Protein AF-A0A6B2XN09-F1 (afdb_monomer_lite)

Foldseek 3Di:
DDDDDDDPDDFDFDDPVVQVVCCPPPLFVVFDWDCVLCVVDPPPDPPDDDDDDDDDDDPDDQDPPDDDDDDDDDFDWDDKDWDWDWDADPVRDIDTAIWIWTAGPVRTTTITGGGDPVPDDSDDDD

Structure (mmCIF, N/CA/C/O backbone):
data_AF-A0A6B2XN09-F1
#
_entry.id   AF-A0A6B2XN09-F1
#
loop_
_atom_site.group_PDB
_atom_site.id
_atom_site.type_symbol
_atom_site.label_atom_id
_atom_site.label_alt_id
_atom_site.label_comp_id
_atom_site.label_asym_id
_atom_site.label_entity_id
_atom_site.label_seq_id
_atom_site.pdbx_PDB_ins_code
_atom_site.Cartn_x
_atom_site.Cartn_y
_atom_site.Cartn_z
_atom_site.occupancy
_atom_site.B_iso_or_equiv
_atom_site.auth_seq_id
_atom_site.auth_comp_id
_atom_site.auth_asym_id
_atom_site.auth_atom_id
_atom_site.pdbx_PDB_model_num
ATOM 1 N N . SER A 1 1 ? -23.294 17.294 -8.943 1.00 62.56 1 SER A N 1
ATOM 2 C CA . SER A 1 1 ? -23.953 16.154 -8.276 1.00 62.56 1 SER A CA 1
ATOM 3 C C . SER A 1 1 ? -22.959 15.008 -8.237 1.00 62.56 1 SER A C 1
ATOM 5 O O . SER A 1 1 ? -22.305 14.802 -9.251 1.00 62.56 1 SER A O 1
ATOM 7 N N . LEU A 1 2 ? -22.776 14.340 -7.097 1.00 64.62 2 LEU A N 1
ATOM 8 C CA . LEU A 1 2 ? -21.915 13.153 -6.990 1.00 64.62 2 LEU A CA 1
ATOM 9 C C . LEU A 1 2 ? -22.709 11.914 -7.427 1.00 64.62 2 LEU A C 1
ATOM 11 O O . LEU A 1 2 ? -23.899 11.816 -7.126 1.00 64.62 2 LEU A O 1
ATOM 15 N N . THR A 1 3 ? -22.066 10.986 -8.133 1.00 71.94 3 THR A N 1
ATOM 16 C CA . THR A 1 3 ? -22.681 9.719 -8.556 1.00 71.94 3 THR A CA 1
ATOM 17 C C . THR A 1 3 ? -23.129 8.903 -7.330 1.00 71.94 3 THR A C 1
ATOM 19 O O . THR A 1 3 ? -22.391 8.859 -6.340 1.00 71.94 3 THR A O 1
ATOM 22 N N . PRO A 1 4 ? -24.315 8.259 -7.353 1.00 83.06 4 PRO A N 1
ATOM 23 C CA . PRO A 1 4 ? -24.752 7.372 -6.276 1.00 83.06 4 PRO A CA 1
ATOM 24 C C . PRO A 1 4 ? -23.734 6.259 -6.007 1.00 83.06 4 PRO A C 1
ATOM 26 O O . PRO A 1 4 ? -23.181 5.677 -6.939 1.00 83.06 4 PRO A O 1
ATOM 29 N N . ARG A 1 5 ? -23.499 5.945 -4.729 1.00 87.81 5 ARG A N 1
ATOM 30 C CA . ARG A 1 5 ? -22.623 4.834 -4.335 1.00 87.81 5 ARG A CA 1
ATOM 31 C C . ARG A 1 5 ? -23.380 3.518 -4.457 1.00 87.81 5 ARG A C 1
ATOM 33 O O . ARG A 1 5 ? -24.483 3.397 -3.928 1.00 87.81 5 ARG A O 1
ATOM 40 N N . VAL A 1 6 ? -22.763 2.538 -5.108 1.00 92.12 6 VAL A N 1
ATOM 41 C CA . VAL A 1 6 ? -23.280 1.170 -5.221 1.00 92.12 6 VAL A CA 1
ATOM 42 C C . VAL A 1 6 ? -22.404 0.257 -4.369 1.00 92.12 6 VAL A C 1
ATOM 44 O O . VAL A 1 6 ? -21.180 0.306 -4.468 1.00 92.12 6 VAL A O 1
ATOM 47 N N . GLY A 1 7 ? -23.019 -0.543 -3.496 1.00 90.81 7 GLY A N 1
ATOM 48 C CA . GLY A 1 7 ? -22.297 -1.540 -2.707 1.00 90.81 7 GLY A CA 1
ATOM 49 C C . GLY A 1 7 ? -21.882 -2.721 -3.581 1.00 90.81 7 GLY A C 1
ATOM 50 O O . GLY A 1 7 ? -22.727 -3.300 -4.256 1.00 90.81 7 GLY A O 1
ATOM 51 N N . ILE A 1 8 ? -20.599 -3.082 -3.545 1.00 90.88 8 ILE A N 1
ATOM 52 C CA . ILE A 1 8 ? -20.026 -4.200 -4.319 1.00 90.88 8 ILE A CA 1
ATOM 53 C C . ILE A 1 8 ? -19.858 -5.489 -3.495 1.00 90.88 8 ILE A C 1
ATOM 55 O O . ILE A 1 8 ? -19.379 -6.494 -4.005 1.00 90.88 8 ILE A O 1
ATOM 59 N N . GLY A 1 9 ? -20.291 -5.471 -2.231 1.00 93.06 9 GLY A N 1
ATOM 60 C CA . GLY A 1 9 ? -20.222 -6.606 -1.310 1.00 93.06 9 GLY A CA 1
ATOM 61 C C . GLY A 1 9 ? -19.121 -6.477 -0.258 1.00 93.06 9 GLY A C 1
ATOM 62 O O . GLY A 1 9 ? -18.498 -5.425 -0.109 1.00 93.06 9 GLY A O 1
ATOM 63 N N . SER A 1 10 ? -18.929 -7.561 0.492 1.00 94.12 10 SER A N 1
ATOM 64 C CA . SER A 1 10 ? -17.874 -7.704 1.498 1.00 94.12 10 SER A CA 1
ATOM 65 C C . SER A 1 10 ? -16.741 -8.549 0.934 1.00 94.12 10 SER A C 1
ATOM 67 O O . SER A 1 10 ? -16.992 -9.527 0.230 1.00 94.12 10 SER A O 1
ATOM 69 N N . TYR A 1 11 ? -15.510 -8.188 1.280 1.00 95.44 11 TYR A N 1
ATOM 70 C CA . TYR A 1 11 ? -14.305 -8.887 0.856 1.00 95.44 11 TYR A CA 1
ATOM 71 C C . TYR A 1 11 ? -13.528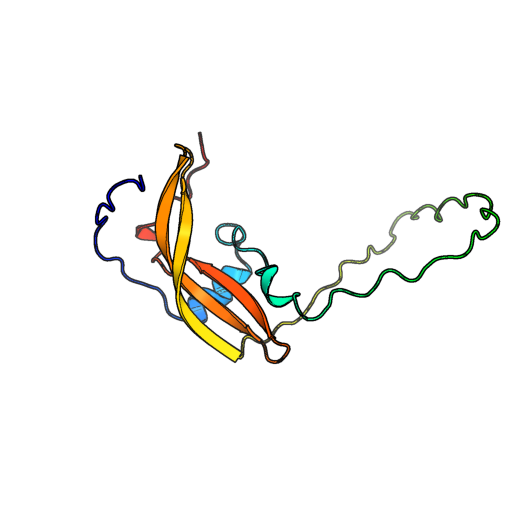 -9.337 2.081 1.00 95.44 11 TYR A C 1
ATOM 73 O O . TYR A 1 11 ? -13.387 -8.571 3.037 1.00 95.44 11 TYR A O 1
ATOM 81 N N . ASP A 1 12 ? -13.005 -10.556 2.021 1.00 97.56 12 ASP A N 1
ATOM 82 C CA . ASP A 1 12 ? -11.984 -10.987 2.963 1.00 97.56 12 ASP A CA 1
ATOM 83 C C . ASP A 1 12 ? -10.704 -10.187 2.712 1.00 97.56 12 ASP A C 1
ATOM 85 O O . ASP A 1 12 ? -10.387 -9.807 1.576 1.00 97.56 12 ASP A O 1
ATOM 89 N N . VAL A 1 13 ? -9.983 -9.914 3.795 1.00 98.06 13 VAL A N 1
ATOM 90 C CA . VAL A 1 13 ? -8.723 -9.177 3.757 1.00 98.06 13 VAL A CA 1
ATOM 91 C C . VAL A 1 13 ? -7.591 -10.038 4.279 1.00 98.06 13 VAL A C 1
ATOM 93 O O . VAL A 1 13 ? -7.777 -10.893 5.145 1.00 98.06 13 VAL A O 1
ATOM 96 N N . VAL A 1 14 ? -6.408 -9.796 3.745 1.00 98.25 14 VAL A N 1
ATOM 97 C CA . VAL A 1 14 ? -5.172 -10.404 4.226 1.00 98.25 14 VAL A CA 1
ATOM 98 C C . VAL A 1 14 ? -4.709 -9.842 5.559 1.00 98.25 14 VAL A C 1
ATOM 100 O O . VAL A 1 14 ? -5.223 -8.830 6.034 1.00 98.25 14 VAL A O 1
ATOM 103 N N . SER A 1 15 ? -3.713 -10.491 6.160 1.00 98.12 15 SER A N 1
ATOM 104 C CA . SER A 1 15 ? -3.092 -9.975 7.371 1.00 98.12 15 SER A CA 1
ATOM 105 C C . SER A 1 15 ? -2.204 -8.751 7.079 1.00 98.12 15 SER A C 1
ATOM 107 O O . SER A 1 15 ? -1.748 -8.564 5.946 1.00 98.12 15 SER A O 1
ATOM 109 N N . PRO A 1 16 ? -1.882 -7.935 8.101 1.00 97.19 16 PRO A N 1
ATOM 110 C CA . PRO A 1 16 ? -0.894 -6.868 7.964 1.00 97.19 16 PRO A CA 1
ATOM 111 C C . PRO A 1 16 ? 0.484 -7.354 7.491 1.00 97.19 16 PRO A C 1
ATOM 113 O O . PRO A 1 16 ? 1.131 -6.665 6.712 1.00 97.19 16 PRO A O 1
ATOM 116 N N . ALA A 1 17 ? 0.927 -8.539 7.924 1.00 96.62 17 ALA A N 1
ATOM 117 C CA . ALA A 1 17 ? 2.214 -9.100 7.510 1.00 96.62 17 ALA A CA 1
ATOM 118 C C . ALA A 1 17 ? 2.226 -9.426 6.007 1.00 96.62 17 ALA A C 1
ATOM 120 O O . ALA A 1 17 ? 3.139 -9.006 5.301 1.00 96.62 17 ALA A O 1
ATOM 121 N N . ASP A 1 18 ? 1.165 -10.056 5.494 1.00 96.94 18 ASP A N 1
ATOM 122 C CA . ASP A 1 18 ? 1.029 -10.328 4.055 1.00 96.94 18 ASP A CA 1
ATOM 123 C C . ASP A 1 18 ? 0.933 -9.025 3.236 1.00 96.94 18 ASP A C 1
ATOM 125 O O . ASP A 1 18 ? 1.295 -8.980 2.061 1.00 96.94 18 ASP A O 1
ATOM 129 N N . ALA A 1 19 ? 0.409 -7.943 3.823 1.00 94.94 19 ALA A N 1
ATOM 130 C CA . ALA A 1 19 ? 0.395 -6.628 3.185 1.00 94.94 19 ALA A CA 1
ATOM 131 C C . ALA A 1 19 ? 1.803 -6.012 3.088 1.00 94.94 19 ALA A C 1
ATOM 133 O O . ALA A 1 19 ? 2.105 -5.358 2.091 1.00 94.94 19 ALA A O 1
ATOM 134 N N . VAL A 1 20 ? 2.676 -6.254 4.074 1.00 93.94 20 VAL A N 1
ATOM 135 C CA . VAL A 1 20 ? 4.098 -5.876 3.999 1.00 93.94 20 VAL A CA 1
ATOM 136 C C . VAL A 1 20 ? 4.807 -6.675 2.906 1.00 93.94 20 VAL A C 1
ATOM 138 O O . VAL A 1 20 ? 5.529 -6.087 2.108 1.00 93.94 20 VAL A O 1
ATOM 141 N N . GLU A 1 21 ? 4.562 -7.985 2.802 1.00 93.19 21 GLU A N 1
ATOM 142 C CA . GLU A 1 21 ? 5.136 -8.812 1.727 1.00 93.19 21 GLU A CA 1
ATOM 143 C C . GLU A 1 21 ? 4.738 -8.302 0.333 1.00 93.19 21 GLU A C 1
ATOM 145 O O . GLU A 1 21 ? 5.569 -8.230 -0.576 1.00 93.19 21 GLU A O 1
ATOM 150 N N . ARG A 1 22 ? 3.487 -7.852 0.176 1.00 93.25 22 ARG A N 1
ATOM 151 C CA . ARG A 1 22 ? 2.986 -7.258 -1.071 1.00 93.25 22 ARG A CA 1
ATOM 152 C C . ARG A 1 22 ? 3.681 -5.962 -1.492 1.00 93.25 22 ARG A C 1
ATOM 154 O O . ARG A 1 22 ? 3.637 -5.656 -2.680 1.00 93.25 22 ARG A O 1
ATOM 161 N N . LEU A 1 23 ? 4.328 -5.208 -0.595 1.00 88.19 23 LEU A N 1
ATOM 162 C CA . LEU A 1 23 ? 5.057 -3.984 -0.981 1.00 88.19 23 LEU A CA 1
ATOM 163 C C . LEU A 1 23 ? 6.165 -4.264 -2.004 1.00 88.19 23 LEU A C 1
ATOM 165 O O . LEU A 1 23 ? 6.458 -3.414 -2.842 1.00 88.19 23 LEU A O 1
ATOM 169 N N . GLY A 1 24 ? 6.774 -5.451 -1.935 1.00 84.38 24 GLY A N 1
ATOM 170 C CA . GLY A 1 24 ? 7.805 -5.887 -2.874 1.00 84.38 24 GLY A CA 1
ATOM 171 C C . GLY A 1 24 ? 7.265 -6.543 -4.147 1.00 84.38 24 GLY A C 1
ATOM 172 O O . GLY A 1 24 ? 8.054 -6.875 -5.031 1.00 84.38 24 GLY A O 1
ATOM 173 N N . ASP A 1 25 ? 5.951 -6.755 -4.260 1.00 90.12 25 ASP A N 1
ATOM 174 C CA . ASP A 1 25 ? 5.341 -7.466 -5.381 1.00 90.12 25 ASP A CA 1
ATOM 175 C C . ASP A 1 25 ? 4.847 -6.475 -6.457 1.00 90.12 25 ASP A C 1
ATOM 177 O O . ASP A 1 25 ? 3.942 -5.670 -6.200 1.00 90.12 25 ASP A O 1
ATOM 181 N N . PRO A 1 26 ? 5.375 -6.542 -7.697 1.00 85.81 26 PRO A N 1
ATOM 182 C CA . PRO A 1 26 ? 4.973 -5.658 -8.791 1.00 85.81 26 PRO A CA 1
ATOM 183 C C . PRO A 1 26 ? 3.471 -5.662 -9.100 1.00 85.81 26 PRO A C 1
ATOM 185 O O . PRO A 1 26 ? 2.964 -4.667 -9.615 1.00 85.81 26 PRO A O 1
ATOM 188 N N . ARG A 1 27 ? 2.745 -6.743 -8.776 1.00 86.44 27 ARG A N 1
ATOM 189 C CA . ARG A 1 27 ? 1.282 -6.824 -8.945 1.00 86.44 27 ARG A CA 1
ATOM 190 C C . ARG A 1 27 ? 0.536 -5.817 -8.067 1.00 86.44 27 ARG A C 1
ATOM 192 O O . ARG A 1 27 ? -0.560 -5.395 -8.421 1.00 86.44 27 ARG A O 1
ATOM 199 N N . PHE A 1 28 ? 1.127 -5.433 -6.938 1.00 86.44 28 PHE A N 1
ATOM 200 C CA . PHE A 1 28 ? 0.549 -4.508 -5.961 1.00 86.44 28 PHE A CA 1
ATOM 201 C C . PHE A 1 28 ? 1.286 -3.159 -5.918 1.00 86.44 28 PHE A C 1
ATOM 203 O O . PHE A 1 28 ? 0.764 -2.193 -5.362 1.00 86.44 28 PHE A O 1
ATOM 210 N N . GLY A 1 29 ? 2.446 -3.058 -6.579 1.00 63.06 29 GLY A N 1
ATOM 211 C CA . GLY A 1 29 ? 3.319 -1.877 -6.640 1.00 63.06 29 GLY A CA 1
ATOM 212 C C . GLY A 1 29 ? 2.739 -0.622 -7.313 1.00 63.06 29 GLY A C 1
ATOM 213 O O . GLY A 1 29 ? 3.453 0.364 -7.478 1.00 63.06 29 GLY A O 1
ATOM 214 N N . GLY A 1 30 ? 1.453 -0.615 -7.684 1.00 56.56 30 GLY A N 1
ATOM 215 C CA . GLY A 1 30 ? 0.741 0.595 -8.117 1.00 56.56 30 GLY A CA 1
ATOM 216 C C . GLY A 1 30 ? 0.503 1.604 -6.982 1.00 56.56 30 GLY A C 1
ATOM 217 O O . GLY A 1 30 ? 0.302 2.790 -7.245 1.00 56.56 30 GLY A O 1
ATOM 218 N N . GLY A 1 31 ? 0.563 1.160 -5.722 1.00 56.59 31 GLY A N 1
ATOM 219 C CA . GLY A 1 31 ? 0.555 2.019 -4.539 1.00 56.59 31 GLY A CA 1
ATOM 220 C C . GLY A 1 31 ? 1.959 2.515 -4.203 1.00 56.59 31 GLY A C 1
ATOM 221 O O . GLY A 1 31 ? 2.590 2.019 -3.275 1.00 56.59 31 GLY A O 1
ATOM 222 N N . GLY A 1 32 ? 2.479 3.476 -4.969 1.00 57.47 32 GLY A N 1
ATOM 223 C CA . GLY A 1 32 ? 3.723 4.160 -4.604 1.00 57.47 32 GLY A CA 1
ATOM 224 C C . GLY A 1 32 ? 3.620 4.851 -3.235 1.00 57.47 32 GLY A C 1
ATOM 225 O O . GLY A 1 32 ? 2.525 5.026 -2.695 1.00 57.47 32 GLY A O 1
ATOM 226 N N . MET A 1 33 ? 4.763 5.270 -2.679 1.00 59.16 33 MET A N 1
ATOM 227 C CA . MET A 1 33 ? 4.807 6.072 -1.449 1.00 59.16 33 MET A CA 1
ATOM 228 C C . MET A 1 33 ? 3.805 7.237 -1.546 1.00 59.16 33 MET A C 1
ATOM 230 O O . MET A 1 33 ? 3.769 7.963 -2.546 1.00 59.16 33 MET A O 1
ATOM 234 N N . ILE A 1 34 ? 2.957 7.402 -0.530 1.00 64.19 34 ILE A N 1
ATOM 235 C CA . ILE A 1 34 ? 1.895 8.407 -0.557 1.00 64.19 34 ILE A CA 1
ATOM 236 C C . ILE A 1 34 ? 2.541 9.791 -0.424 1.00 64.19 34 ILE A C 1
ATOM 238 O O . ILE A 1 34 ? 2.939 10.204 0.660 1.00 64.19 34 ILE A O 1
ATOM 242 N N . ALA A 1 35 ? 2.593 10.546 -1.525 1.00 50.41 35 ALA A N 1
ATOM 243 C CA . ALA A 1 35 ? 3.271 11.847 -1.603 1.00 50.41 35 ALA A CA 1
ATOM 244 C C . ALA A 1 35 ? 2.773 12.911 -0.593 1.00 50.41 35 ALA A C 1
ATOM 246 O O . ALA A 1 35 ? 3.440 13.922 -0.378 1.00 50.41 35 ALA A O 1
ATOM 247 N N . TRP A 1 36 ? 1.615 12.707 0.048 1.00 50.03 36 TRP A N 1
ATOM 248 C CA . TRP A 1 36 ? 1.129 13.573 1.129 1.00 50.03 36 TRP A CA 1
ATOM 249 C C . TRP A 1 36 ? 1.971 13.474 2.413 1.00 50.03 36 TRP A C 1
ATOM 251 O O . TRP A 1 36 ? 1.959 14.426 3.187 1.00 50.03 36 TRP A O 1
ATOM 261 N N . ALA A 1 37 ? 2.738 12.396 2.612 1.00 51.19 37 ALA A N 1
ATOM 262 C CA . ALA A 1 37 ? 3.673 12.256 3.734 1.00 51.19 37 ALA A CA 1
ATOM 263 C C . ALA A 1 37 ? 4.875 13.223 3.638 1.00 51.19 37 ALA A C 1
ATOM 265 O O . ALA A 1 37 ? 5.447 13.605 4.650 1.00 51.19 37 ALA A O 1
ATOM 266 N N . ALA A 1 38 ? 5.210 13.718 2.439 1.00 52.50 38 ALA A N 1
ATOM 267 C CA . ALA A 1 38 ? 6.323 14.651 2.216 1.00 52.50 38 ALA A CA 1
ATOM 268 C C . ALA A 1 38 ? 5.970 16.139 2.465 1.00 52.50 38 ALA A C 1
ATOM 270 O O . ALA A 1 38 ? 6.740 17.035 2.113 1.00 52.50 38 ALA A O 1
ATOM 271 N N . ARG A 1 39 ? 4.788 16.440 3.024 1.00 49.84 39 ARG A N 1
ATOM 272 C CA . ARG A 1 39 ? 4.270 17.818 3.162 1.00 49.84 39 ARG A CA 1
ATOM 273 C C . ARG A 1 39 ? 5.053 18.696 4.147 1.00 49.84 39 ARG A C 1
ATOM 275 O O . ARG A 1 39 ? 4.974 19.914 4.009 1.00 49.84 39 ARG A O 1
ATOM 282 N N . ASP A 1 40 ? 5.855 18.113 5.036 1.00 48.56 40 ASP A N 1
ATOM 283 C CA . ASP A 1 40 ? 6.708 18.867 5.971 1.00 48.56 40 ASP A CA 1
ATOM 284 C C . ASP A 1 40 ? 8.067 19.284 5.372 1.00 48.56 40 ASP A C 1
ATOM 286 O O . ASP A 1 40 ? 8.868 19.946 6.029 1.00 48.56 40 ASP A O 1
ATOM 290 N N . GLY A 1 41 ? 8.319 18.954 4.099 1.00 46.97 41 GLY A N 1
ATOM 291 C CA . GLY A 1 41 ? 9.590 19.190 3.415 1.00 46.97 41 GLY A CA 1
ATOM 292 C C . GLY A 1 41 ? 9.479 20.013 2.135 1.00 46.97 41 GLY A C 1
ATOM 293 O O . GLY A 1 41 ? 10.179 19.713 1.169 1.00 46.97 41 GLY A O 1
ATOM 294 N N . VAL A 1 42 ? 8.630 21.051 2.081 1.00 44.38 42 VAL A N 1
ATOM 295 C CA . VAL A 1 42 ? 8.763 22.069 1.020 1.00 44.38 42 VAL A CA 1
ATOM 296 C C . VAL A 1 42 ? 10.051 22.845 1.295 1.00 44.38 42 VAL A C 1
ATOM 298 O O . VAL A 1 42 ? 10.050 23.896 1.931 1.00 44.38 42 VAL A O 1
ATOM 301 N N . GLN A 1 43 ? 11.175 22.279 0.861 1.00 44.03 43 GLN A N 1
ATOM 302 C CA . GLN A 1 43 ? 12.468 22.931 0.908 1.00 44.03 43 GLN A CA 1
ATOM 303 C C . GLN A 1 43 ? 12.350 24.196 0.054 1.00 44.03 43 GLN A C 1
ATOM 305 O O . GLN A 1 43 ? 12.148 24.119 -1.160 1.00 44.03 43 GLN A O 1
ATOM 310 N N . ALA A 1 44 ? 12.394 25.362 0.701 1.00 47.69 44 ALA A N 1
ATOM 311 C CA . ALA A 1 44 ? 12.435 26.638 0.006 1.00 47.69 44 ALA A CA 1
ATOM 312 C C . ALA A 1 44 ? 13.577 26.581 -1.013 1.00 47.69 44 ALA A C 1
ATOM 314 O O . ALA A 1 44 ? 14.719 26.300 -0.648 1.00 47.69 44 ALA A O 1
ATOM 315 N N . VAL A 1 45 ? 13.253 26.790 -2.291 1.00 51.50 45 VAL A N 1
ATOM 316 C CA . VAL A 1 45 ? 14.255 26.872 -3.353 1.00 51.50 45 VAL A CA 1
ATOM 317 C C . VAL A 1 45 ? 15.144 28.068 -3.003 1.00 51.50 45 VAL A C 1
ATOM 319 O O . VAL A 1 45 ? 14.623 29.186 -2.951 1.00 51.50 45 VAL A O 1
ATOM 322 N N . PRO A 1 46 ? 16.441 27.877 -2.700 1.00 49.03 46 PRO A N 1
ATOM 323 C CA . PRO A 1 46 ? 17.327 29.001 -2.451 1.00 49.03 46 PRO A CA 1
ATOM 324 C C . PRO A 1 46 ? 17.375 29.851 -3.718 1.00 49.03 46 PRO A C 1
ATOM 326 O O . PRO A 1 46 ? 17.471 29.313 -4.821 1.00 49.03 46 PRO A O 1
ATOM 329 N N . GLU A 1 47 ? 17.301 31.169 -3.576 1.00 51.28 47 GLU A N 1
ATOM 330 C CA . GLU A 1 47 ? 17.536 32.089 -4.685 1.00 51.28 47 GLU A CA 1
ATOM 331 C C . GLU A 1 47 ? 18.999 31.930 -5.132 1.00 51.28 47 GLU A C 1
ATOM 333 O O . GLU A 1 47 ? 19.928 32.391 -4.468 1.00 51.28 47 GLU A O 1
ATOM 338 N N . ILE A 1 48 ? 19.217 31.178 -6.215 1.00 59.88 48 ILE A N 1
ATOM 339 C CA . ILE A 1 48 ? 20.544 30.945 -6.789 1.00 59.88 48 ILE A CA 1
ATOM 340 C C . ILE A 1 48 ? 20.943 32.221 -7.535 1.00 59.88 48 ILE A C 1
ATOM 342 O O . ILE A 1 48 ? 20.375 32.540 -8.580 1.00 59.88 48 ILE A O 1
ATOM 346 N N . ALA A 1 49 ? 21.922 32.955 -7.002 1.00 64.12 49 ALA A N 1
ATOM 347 C CA . ALA A 1 49 ? 22.579 34.033 -7.736 1.00 64.12 49 ALA A CA 1
ATOM 348 C C . ALA A 1 49 ? 23.177 33.475 -9.048 1.00 64.12 49 ALA A C 1
ATOM 350 O O . ALA A 1 49 ? 23.682 32.350 -9.028 1.00 64.12 49 ALA A O 1
ATOM 351 N N . PRO A 1 50 ? 23.157 34.212 -10.177 1.00 55.12 50 PRO A N 1
ATOM 352 C CA . PRO A 1 50 ? 23.650 33.690 -11.449 1.00 55.12 50 PRO A CA 1
ATOM 353 C C . PRO A 1 50 ? 25.145 33.365 -11.342 1.00 55.12 50 PRO A C 1
ATOM 355 O O . PRO A 1 50 ? 25.983 34.264 -11.311 1.00 55.12 50 PRO A O 1
ATOM 358 N N . ALA A 1 51 ? 25.473 32.079 -11.252 1.00 68.12 51 ALA A N 1
ATOM 359 C CA . ALA A 1 51 ? 26.831 31.592 -11.418 1.00 68.12 51 ALA A CA 1
ATOM 360 C C . ALA A 1 51 ? 27.153 31.560 -12.917 1.00 68.12 51 ALA A C 1
ATOM 362 O O . ALA A 1 51 ? 26.306 31.188 -13.734 1.00 68.12 51 ALA A O 1
ATOM 363 N N . GLU A 1 52 ? 28.368 31.970 -13.278 1.00 68.31 52 GLU A N 1
ATOM 364 C CA . GLU A 1 52 ? 28.876 31.842 -14.643 1.00 68.31 52 GLU A CA 1
ATOM 365 C C . GLU A 1 52 ? 28.787 30.358 -15.053 1.00 68.31 52 GLU A C 1
ATOM 367 O O . GLU A 1 52 ? 29.248 29.505 -14.289 1.00 68.31 52 GLU A O 1
ATOM 372 N N . PRO A 1 53 ? 28.124 30.011 -16.175 1.00 66.12 53 PRO A N 1
ATOM 373 C CA . PRO A 1 53 ? 27.881 28.618 -16.517 1.00 66.12 53 PRO A CA 1
ATOM 374 C C . PRO A 1 53 ? 29.214 27.924 -16.784 1.00 66.12 53 PRO A C 1
ATOM 376 O O . PRO A 1 53 ? 29.904 28.215 -17.762 1.00 66.12 53 PRO A O 1
ATOM 379 N N . GLU A 1 54 ? 29.573 27.010 -15.888 1.00 75.00 54 GLU A N 1
ATOM 380 C CA . GLU A 1 54 ? 30.732 26.145 -16.041 1.00 75.00 54 GLU A CA 1
ATOM 381 C C . GLU A 1 54 ? 30.597 25.375 -17.363 1.00 75.00 54 GLU A C 1
ATOM 383 O O . GLU A 1 54 ? 29.503 24.927 -17.729 1.00 75.00 54 GLU A O 1
ATOM 388 N N . ALA A 1 55 ? 31.690 25.271 -18.126 1.00 79.06 55 ALA A N 1
ATOM 389 C CA . ALA A 1 55 ? 31.661 24.574 -19.406 1.00 79.06 55 ALA A CA 1
ATOM 390 C C . ALA A 1 55 ? 31.129 23.143 -19.189 1.00 79.06 55 ALA A C 1
ATOM 392 O O . ALA A 1 55 ? 31.624 22.455 -18.293 1.00 79.06 55 ALA A O 1
ATOM 393 N N . PRO A 1 56 ? 30.134 22.680 -19.970 1.00 76.00 56 PRO A N 1
ATOM 394 C CA . PRO A 1 56 ? 29.518 21.382 -19.737 1.00 76.00 56 PRO A CA 1
ATOM 395 C C . PRO A 1 56 ? 30.578 20.286 -19.843 1.00 76.00 56 PRO A C 1
ATOM 397 O O . PRO A 1 56 ? 31.178 20.077 -20.900 1.00 76.00 56 PRO A O 1
ATOM 400 N N . THR A 1 57 ? 30.824 19.595 -18.733 1.00 81.88 57 THR A N 1
ATOM 401 C CA . THR A 1 57 ? 31.716 18.439 -18.698 1.00 81.88 57 THR A CA 1
ATOM 402 C C . THR A 1 57 ? 30.915 17.185 -19.022 1.00 81.88 57 THR A C 1
ATOM 404 O O . THR A 1 57 ? 29.779 17.010 -18.581 1.00 81.88 57 THR A O 1
ATOM 407 N N . VAL A 1 58 ? 31.489 16.308 -19.845 1.00 81.25 58 VAL A N 1
ATOM 408 C CA . VAL A 1 58 ? 30.873 15.012 -20.144 1.00 81.25 58 VAL A CA 1
ATOM 409 C C . VAL A 1 58 ? 31.164 14.079 -18.965 1.00 81.25 58 VAL A C 1
ATOM 411 O O . VAL A 1 58 ? 32.337 13.949 -18.599 1.00 81.25 58 VAL A O 1
ATOM 414 N N . PRO A 1 59 ? 30.150 13.421 -18.368 1.00 81.25 59 PRO A N 1
ATOM 415 C CA . PRO A 1 59 ? 30.386 12.393 -17.363 1.00 81.25 59 PRO A CA 1
ATOM 416 C C . PRO A 1 59 ? 31.341 11.323 -17.909 1.00 81.25 59 PRO A C 1
ATOM 418 O O . PRO A 1 59 ? 31.260 10.986 -19.093 1.00 81.25 59 PRO A O 1
ATOM 421 N N . PRO A 1 60 ? 32.249 10.776 -17.086 1.00 81.88 60 PRO A N 1
ATOM 422 C CA . PRO A 1 60 ? 33.183 9.763 -17.553 1.00 81.88 60 PRO A CA 1
ATOM 423 C C . PRO A 1 60 ? 32.428 8.561 -18.127 1.00 81.88 60 PRO A C 1
ATOM 425 O O . PRO A 1 60 ? 31.458 8.079 -17.538 1.00 81.88 60 PRO A O 1
ATOM 428 N N . THR A 1 61 ? 32.887 8.065 -19.277 1.00 85.75 61 THR A N 1
ATOM 429 C CA . THR A 1 61 ? 32.321 6.867 -19.900 1.00 85.75 61 THR A CA 1
ATOM 430 C C . THR A 1 61 ? 32.457 5.681 -18.952 1.00 85.75 61 THR A C 1
ATOM 432 O O . THR A 1 61 ? 33.545 5.390 -18.453 1.00 85.75 61 THR A O 1
ATOM 435 N N . VAL A 1 62 ? 31.354 4.970 -18.725 1.00 86.12 62 VAL A N 1
ATOM 436 C CA . VAL A 1 62 ? 31.360 3.734 -17.942 1.00 86.12 62 VAL A CA 1
ATOM 437 C C . VAL A 1 62 ? 32.132 2.665 -18.721 1.00 86.12 62 VAL A C 1
ATOM 439 O O . VAL A 1 62 ? 31.770 2.330 -19.846 1.00 86.12 62 VAL A O 1
ATOM 442 N N . GLY A 1 63 ? 33.225 2.168 -18.140 1.00 88.00 63 GLY A N 1
ATOM 443 C CA . GLY A 1 63 ? 34.081 1.157 -18.765 1.00 88.00 63 GLY A CA 1
ATOM 444 C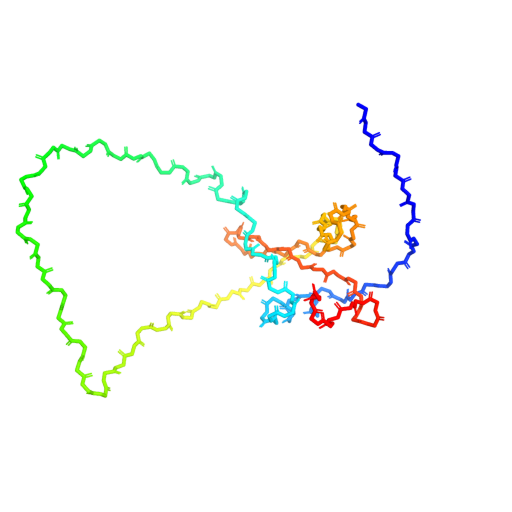 C . GLY A 1 63 ? 33.482 -0.253 -18.743 1.00 88.00 63 GLY A C 1
ATOM 445 O O . GLY A 1 63 ? 32.542 -0.545 -18.000 1.00 88.00 63 GLY A O 1
ATOM 446 N N . GLU A 1 64 ? 34.060 -1.155 -19.538 1.00 88.69 64 GLU A N 1
ATOM 447 C CA . GLU A 1 64 ? 33.683 -2.572 -19.536 1.00 88.69 64 GLU A CA 1
ATOM 448 C C . GLU A 1 64 ? 33.850 -3.195 -18.138 1.00 88.69 64 GLU A C 1
ATOM 450 O O . GLU A 1 64 ? 34.848 -2.978 -17.451 1.00 88.69 64 GLU A O 1
ATOM 455 N N . GLY A 1 65 ? 32.855 -3.969 -17.694 1.00 90.38 65 GLY A N 1
ATOM 456 C CA . GLY A 1 65 ? 32.869 -4.635 -16.384 1.00 90.38 65 GLY A CA 1
ATOM 457 C C . GLY A 1 65 ? 32.586 -3.730 -15.177 1.00 90.38 65 GLY A C 1
ATOM 458 O O . GLY A 1 65 ? 32.614 -4.219 -14.040 1.00 90.38 65 GLY A O 1
ATOM 459 N N . ALA A 1 66 ? 32.292 -2.443 -15.394 1.00 90.06 66 ALA A N 1
ATOM 460 C CA . ALA A 1 66 ? 31.942 -1.519 -14.324 1.00 90.06 66 ALA A CA 1
ATOM 461 C C . ALA A 1 66 ? 30.738 -2.008 -13.501 1.00 90.06 66 ALA A C 1
ATOM 463 O O . ALA A 1 66 ? 29.813 -2.650 -14.002 1.00 90.06 66 ALA A O 1
ATOM 464 N N . ARG A 1 67 ? 30.761 -1.695 -12.202 1.00 86.50 67 ARG A N 1
ATOM 465 C CA . ARG A 1 67 ? 29.626 -1.908 -11.301 1.00 86.50 67 ARG A CA 1
ATOM 466 C C . ARG A 1 67 ? 28.697 -0.703 -11.385 1.00 86.50 67 ARG A C 1
ATOM 468 O O . ARG A 1 67 ? 29.158 0.433 -11.337 1.00 86.50 67 ARG A O 1
ATOM 475 N N . PHE A 1 68 ? 27.401 -0.964 -11.479 1.00 84.88 68 PHE A N 1
ATOM 476 C CA . PHE A 1 68 ? 26.376 0.072 -11.486 1.00 84.88 68 PHE A CA 1
ATOM 477 C C . PHE A 1 68 ? 25.852 0.291 -10.069 1.00 84.88 68 PHE A C 1
ATOM 479 O O . PHE A 1 68 ? 25.704 -0.664 -9.305 1.00 84.88 68 PHE A O 1
ATOM 486 N N . ALA A 1 69 ? 25.576 1.546 -9.718 1.00 83.62 69 ALA A N 1
ATOM 487 C CA . ALA A 1 69 ? 24.918 1.863 -8.461 1.00 83.62 69 ALA A CA 1
ATOM 488 C C . ALA A 1 69 ? 23.456 1.393 -8.521 1.00 83.62 69 ALA A C 1
ATOM 490 O O . ALA A 1 69 ? 22.681 1.876 -9.344 1.00 83.62 69 ALA A O 1
ATOM 491 N N . GLY A 1 70 ? 23.097 0.451 -7.652 1.00 81.19 70 GLY A N 1
ATOM 492 C CA . GLY A 1 70 ? 21.723 0.021 -7.401 1.00 81.19 70 GLY A CA 1
ATOM 493 C C . GLY A 1 70 ? 21.432 0.188 -5.915 1.00 81.19 70 GLY A C 1
ATOM 494 O O . GLY A 1 70 ? 21.608 -0.780 -5.177 1.00 81.19 70 GLY A O 1
ATOM 495 N N . PRO A 1 71 ? 21.114 1.409 -5.445 1.00 83.75 71 PRO A N 1
ATOM 496 C CA . PRO A 1 71 ? 20.862 1.636 -4.030 1.00 83.75 71 PRO A CA 1
ATOM 497 C C . PRO A 1 71 ? 19.655 0.805 -3.590 1.00 83.75 71 PRO A C 1
ATOM 499 O O . PRO A 1 71 ? 18.597 0.850 -4.212 1.00 83.75 71 PRO A O 1
ATOM 502 N N . VAL A 1 72 ? 19.844 0.042 -2.519 1.00 86.69 72 VAL A N 1
ATOM 503 C CA . VAL A 1 72 ? 18.787 -0.690 -1.823 1.00 86.69 72 VAL A CA 1
ATOM 504 C C . VAL A 1 72 ? 18.516 0.052 -0.522 1.00 86.69 72 VAL A C 1
ATOM 506 O O . VAL A 1 72 ? 19.451 0.535 0.119 1.00 86.69 72 VAL A O 1
ATOM 509 N N . THR A 1 73 ? 17.246 0.159 -0.149 1.00 83.50 73 THR A N 1
ATOM 510 C CA . THR A 1 73 ? 16.830 0.755 1.120 1.00 83.50 73 THR A CA 1
ATOM 511 C C . THR A 1 73 ? 16.106 -0.300 1.934 1.00 83.50 73 THR A C 1
ATOM 513 O O . THR A 1 73 ? 15.104 -0.850 1.482 1.00 83.50 73 THR A O 1
ATOM 516 N N . ASP A 1 74 ? 16.615 -0.567 3.131 1.00 88.56 74 ASP A N 1
ATOM 517 C CA . ASP A 1 74 ? 15.929 -1.384 4.122 1.00 88.56 74 ASP A CA 1
ATOM 518 C C . ASP A 1 74 ? 14.898 -0.524 4.858 1.00 88.56 74 ASP A C 1
ATOM 520 O O . ASP A 1 74 ? 15.235 0.514 5.427 1.00 88.56 74 ASP A O 1
ATOM 524 N N . VAL A 1 75 ? 13.638 -0.959 4.848 1.00 89.62 75 VAL A N 1
ATOM 525 C CA . VAL A 1 75 ? 12.522 -0.279 5.516 1.00 89.62 75 VAL A CA 1
ATOM 526 C C . VAL A 1 75 ? 11.911 -1.233 6.531 1.00 89.62 75 VAL A C 1
ATOM 528 O O . VAL A 1 75 ? 11.563 -2.365 6.200 1.00 89.62 75 VAL A O 1
ATOM 531 N N . THR A 1 76 ? 11.751 -0.770 7.771 1.00 94.25 76 THR A N 1
ATOM 532 C CA . THR A 1 76 ? 11.012 -1.506 8.804 1.00 94.25 76 THR A CA 1
ATOM 533 C C . THR A 1 76 ? 9.633 -0.889 8.973 1.00 94.25 76 THR A C 1
ATOM 535 O O . THR A 1 76 ? 9.512 0.227 9.470 1.00 94.25 76 THR A O 1
ATOM 538 N N . ILE A 1 77 ? 8.593 -1.629 8.596 1.00 94.81 77 ILE A N 1
ATOM 539 C CA . ILE A 1 77 ? 7.207 -1.219 8.834 1.00 94.81 77 ILE A CA 1
ATOM 540 C C . ILE A 1 77 ? 6.872 -1.411 10.316 1.00 94.81 77 ILE A C 1
ATOM 542 O O . ILE A 1 77 ? 7.056 -2.497 10.868 1.00 94.81 77 ILE A O 1
ATOM 546 N N . THR A 1 78 ? 6.388 -0.351 10.955 1.00 97.25 78 THR A N 1
ATOM 547 C CA . THR A 1 78 ? 6.091 -0.301 12.393 1.00 97.25 78 THR A CA 1
ATOM 548 C C . THR A 1 78 ? 4.602 -0.208 12.709 1.00 97.25 78 THR A C 1
ATOM 550 O O . THR A 1 78 ? 4.210 -0.587 13.810 1.00 97.25 78 THR A O 1
ATOM 553 N N . ASP A 1 79 ? 3.776 0.266 11.773 1.00 97.56 79 ASP A N 1
ATOM 554 C CA . ASP A 1 79 ? 2.320 0.335 11.935 1.00 97.56 79 ASP A CA 1
ATOM 555 C C . ASP A 1 79 ? 1.583 -0.097 10.662 1.00 97.56 79 ASP A C 1
ATOM 557 O O . ASP A 1 79 ? 2.104 0.005 9.546 1.00 97.56 79 ASP A O 1
ATOM 561 N N . ALA A 1 80 ? 0.361 -0.598 10.849 1.00 97.12 80 ALA A N 1
ATOM 562 C CA . ALA A 1 80 ? -0.521 -1.012 9.770 1.00 97.12 80 ALA A CA 1
ATOM 563 C C . ALA A 1 80 ? -1.983 -0.713 10.119 1.00 97.12 80 ALA A C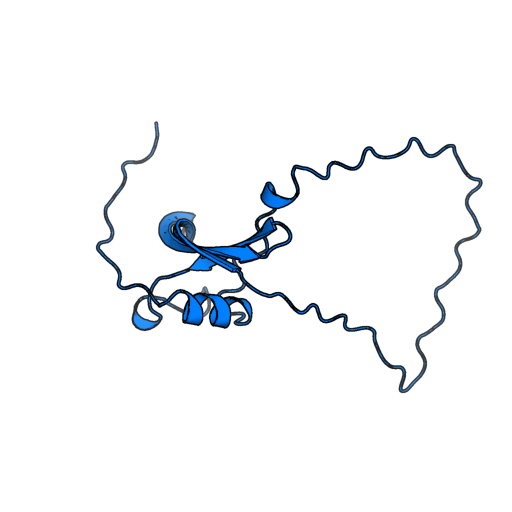 1
ATOM 565 O O . ALA A 1 80 ? -2.583 -1.354 10.987 1.00 97.12 80 ALA A O 1
ATOM 566 N N . ARG A 1 81 ? -2.594 0.217 9.383 1.00 97.31 81 ARG A N 1
ATOM 567 C CA . ARG A 1 81 ? -3.991 0.619 9.565 1.00 97.31 81 ARG A CA 1
ATOM 568 C C . ARG A 1 81 ? -4.846 0.185 8.383 1.00 97.31 81 ARG A C 1
ATOM 570 O O . ARG A 1 81 ? -4.629 0.627 7.260 1.00 97.31 81 ARG A O 1
ATOM 577 N N . LEU A 1 82 ? -5.867 -0.633 8.637 1.00 97.44 82 LEU A N 1
ATOM 578 C CA . LEU A 1 82 ? -6.854 -0.992 7.617 1.00 97.44 82 LEU A CA 1
ATOM 579 C C . LEU A 1 82 ? -7.822 0.175 7.373 1.00 97.44 82 LEU A C 1
ATOM 581 O O . LEU A 1 82 ? -8.409 0.720 8.309 1.00 97.44 82 LEU A O 1
ATOM 585 N N . GLY A 1 83 ? -8.016 0.528 6.109 1.00 94.69 83 GLY A N 1
ATOM 586 C CA . GLY A 1 83 ? -8.933 1.566 5.660 1.00 94.69 83 GLY A CA 1
ATOM 587 C C . GLY A 1 83 ? -9.479 1.279 4.264 1.00 94.69 83 GLY A C 1
ATOM 588 O O . GLY A 1 83 ? -9.480 0.140 3.801 1.00 94.69 83 GLY A O 1
ATOM 589 N N . LEU A 1 84 ? -9.962 2.326 3.597 1.00 93.31 84 LEU A N 1
ATOM 590 C CA . LEU A 1 84 ? -10.398 2.265 2.204 1.00 93.31 84 LEU A CA 1
ATOM 591 C C . LEU A 1 84 ? -9.459 3.100 1.336 1.00 93.31 84 LEU A C 1
ATOM 593 O O . LEU A 1 84 ? -9.165 4.245 1.680 1.00 93.31 84 LEU A O 1
ATOM 597 N N . ALA A 1 85 ? -9.068 2.556 0.189 1.00 91.00 85 ALA A N 1
ATOM 598 C CA . ALA A 1 85 ? -8.391 3.284 -0.877 1.00 91.00 85 ALA A CA 1
ATOM 599 C C . ALA A 1 85 ? -9.293 3.373 -2.113 1.00 91.00 85 ALA A C 1
ATOM 601 O O . ALA A 1 85 ? -10.160 2.524 -2.331 1.00 91.00 85 ALA A O 1
ATOM 602 N N . VAL A 1 86 ? -9.093 4.417 -2.919 1.00 90.25 86 VAL A N 1
ATOM 603 C CA . VAL A 1 86 ? -9.719 4.538 -4.241 1.00 90.25 86 VAL A CA 1
ATOM 604 C C . VAL A 1 86 ? -8.814 3.864 -5.261 1.00 90.25 86 VAL A C 1
ATOM 606 O O . VAL A 1 86 ? -7.628 4.179 -5.323 1.00 90.25 86 VAL A O 1
ATOM 609 N N . GLN A 1 87 ? -9.384 3.005 -6.097 1.00 87.69 87 GLN A N 1
ATOM 610 C CA . GLN A 1 87 ? -8.721 2.469 -7.277 1.00 87.69 87 GLN A CA 1
ATOM 611 C C . GLN A 1 87 ? -9.550 2.782 -8.521 1.00 87.69 87 GLN A C 1
ATOM 613 O O . GLN A 1 87 ? -10.782 2.779 -8.478 1.00 87.69 87 GLN A O 1
ATOM 618 N N . TYR A 1 88 ? -8.863 3.102 -9.612 1.00 88.81 88 TYR A N 1
ATOM 619 C CA . TYR A 1 88 ? -9.493 3.366 -10.896 1.00 88.81 88 TYR A CA 1
ATOM 620 C C . TYR A 1 88 ? -9.399 2.125 -11.772 1.00 88.81 88 TYR A C 1
ATOM 622 O O . TYR A 1 88 ? -8.309 1.600 -11.995 1.00 88.81 88 TYR A O 1
ATOM 630 N N . GLN A 1 89 ? -10.548 1.683 -12.267 1.00 88.44 89 GLN A N 1
ATOM 631 C CA . GLN A 1 89 ? -10.664 0.552 -13.172 1.00 88.44 89 GLN A CA 1
ATOM 632 C C . GLN A 1 89 ? -10.346 0.972 -14.618 1.00 88.44 89 GLN A C 1
ATOM 634 O O . GLN A 1 89 ? -10.457 2.157 -14.952 1.00 88.44 89 GLN A O 1
ATOM 639 N N . PRO A 1 90 ? -10.005 0.020 -15.509 1.00 86.44 90 PRO A N 1
ATOM 640 C CA . PRO A 1 90 ? -9.726 0.312 -16.919 1.00 86.44 90 PRO A CA 1
ATOM 641 C C . PRO A 1 90 ? -10.879 0.993 -17.672 1.00 86.44 90 PRO A C 1
ATOM 643 O O . PRO A 1 90 ? -10.646 1.745 -18.614 1.00 86.44 90 PRO A O 1
ATOM 646 N N . ASP A 1 91 ? -12.124 0.765 -17.248 1.00 86.88 91 ASP A N 1
ATOM 647 C CA . ASP A 1 91 ? -13.325 1.398 -17.809 1.00 86.88 91 ASP A CA 1
ATOM 648 C C . ASP A 1 91 ? -13.585 2.821 -17.268 1.00 86.88 91 ASP A C 1
ATOM 650 O O . ASP A 1 91 ? -14.559 3.472 -17.652 1.00 86.88 91 ASP A O 1
ATOM 654 N N . GLY A 1 92 ? -12.715 3.321 -16.385 1.00 88.12 92 GLY A N 1
ATOM 655 C CA . GLY A 1 92 ? -12.824 4.628 -15.745 1.00 88.12 92 GLY A CA 1
ATOM 656 C C . GLY A 1 92 ? -13.677 4.646 -14.474 1.00 88.12 92 GLY A C 1
ATOM 657 O O . GLY A 1 92 ? -13.833 5.712 -13.872 1.00 88.12 92 GLY A O 1
ATOM 658 N N . ALA A 1 93 ? -14.222 3.508 -14.029 1.00 88.88 93 ALA A N 1
ATOM 659 C CA . ALA A 1 93 ? -14.921 3.434 -12.753 1.00 88.88 93 ALA A CA 1
ATOM 660 C C . ALA A 1 93 ? -13.962 3.676 -11.576 1.00 88.88 93 ALA A C 1
ATOM 662 O O . ALA A 1 93 ? -12.812 3.244 -11.586 1.00 88.88 93 ALA A O 1
ATOM 663 N N . ALA A 1 94 ? -14.451 4.346 -10.531 1.00 91.38 94 ALA A N 1
ATOM 664 C CA . ALA A 1 94 ? -13.730 4.515 -9.272 1.00 91.38 94 ALA A CA 1
ATOM 665 C C . ALA A 1 94 ? -14.321 3.578 -8.214 1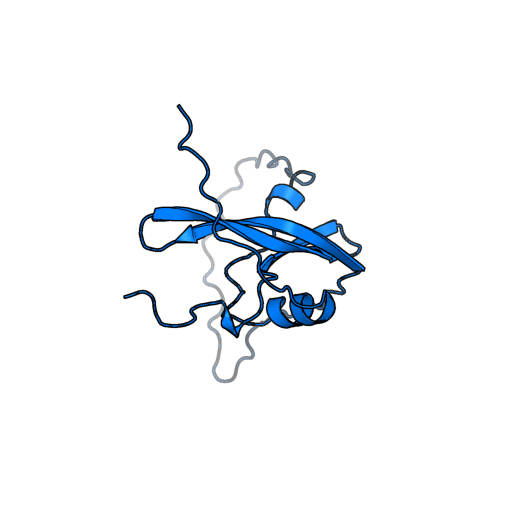.00 91.38 94 ALA A C 1
ATOM 667 O O . ALA A 1 94 ? -15.503 3.683 -7.874 1.00 91.38 94 ALA A O 1
ATOM 668 N N . VAL A 1 95 ? -13.494 2.684 -7.679 1.00 91.44 95 VAL A N 1
ATOM 669 C CA . VAL A 1 95 ? -13.878 1.686 -6.678 1.00 91.44 95 VAL A CA 1
ATOM 670 C C . VAL A 1 95 ? -13.218 2.019 -5.345 1.00 91.44 95 VAL A C 1
ATOM 672 O O . VAL A 1 95 ? -12.030 2.322 -5.289 1.00 91.44 95 VAL A O 1
ATOM 675 N N . LEU A 1 96 ? -13.996 1.963 -4.262 1.00 92.69 96 LEU A N 1
ATOM 676 C CA . LEU A 1 96 ? -13.466 1.991 -2.899 1.00 92.69 96 LEU A CA 1
ATOM 677 C C . LEU A 1 96 ? -13.248 0.556 -2.434 1.00 92.69 96 LEU A C 1
ATOM 679 O O . LEU A 1 96 ? -14.208 -0.211 -2.362 1.00 92.69 96 LEU A O 1
ATOM 683 N N . LEU A 1 97 ? -12.008 0.219 -2.098 1.00 93.81 97 LEU A N 1
ATOM 684 C CA . LEU A 1 97 ? -11.616 -1.129 -1.699 1.00 93.81 97 LEU A CA 1
ATOM 685 C C . LEU A 1 97 ? -10.794 -1.120 -0.402 1.00 93.81 97 LEU A C 1
ATOM 687 O O . LEU A 1 97 ? -10.109 -0.129 -0.131 1.00 93.81 97 LEU A O 1
ATOM 691 N N . PRO A 1 98 ? -10.859 -2.195 0.408 1.00 96.69 98 PRO A N 1
ATOM 692 C CA . PRO A 1 98 ? -10.018 -2.342 1.590 1.00 96.69 98 PRO A CA 1
ATOM 693 C C . PRO A 1 98 ? -8.529 -2.257 1.251 1.00 96.69 98 PRO A C 1
ATOM 695 O O . PRO A 1 98 ? -8.046 -2.955 0.357 1.00 96.69 98 PRO A O 1
ATOM 698 N N . ALA A 1 99 ? -7.798 -1.428 1.989 1.00 95.44 99 ALA A N 1
ATOM 699 C CA . ALA A 1 99 ? -6.361 -1.244 1.834 1.00 95.44 99 ALA A CA 1
ATOM 700 C C . ALA A 1 99 ? -5.698 -0.990 3.188 1.00 95.44 99 ALA A C 1
ATOM 702 O O . ALA A 1 99 ? -6.287 -0.353 4.063 1.00 95.44 99 ALA A O 1
ATOM 703 N N . TYR A 1 100 ? -4.469 -1.466 3.345 1.00 96.38 100 TYR A N 1
ATOM 704 C CA . TYR A 1 100 ? -3.619 -1.096 4.466 1.00 96.38 100 TYR A CA 1
ATOM 705 C C . TYR A 1 100 ? -2.867 0.191 4.149 1.00 96.38 100 TYR A C 1
ATOM 707 O O . TYR A 1 100 ? -2.297 0.334 3.070 1.00 96.38 100 TYR A O 1
ATOM 715 N N . GLU A 1 101 ? -2.864 1.111 5.106 1.00 94.81 101 GLU A N 1
ATOM 716 C CA . GLU A 1 101 ? -1.852 2.150 5.233 1.00 94.81 101 GLU A CA 1
ATOM 717 C C . GLU A 1 101 ? -0.744 1.600 6.131 1.00 94.81 101 GLU A C 1
ATOM 719 O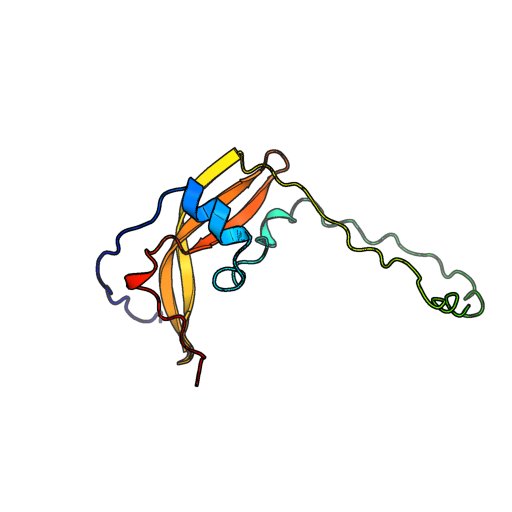 O . GLU A 1 101 ? -1.003 1.240 7.279 1.00 94.81 101 GLU A O 1
ATOM 724 N N . LEU A 1 102 ? 0.459 1.481 5.584 1.00 94.56 102 LEU A N 1
ATOM 725 C CA . LEU A 1 102 ? 1.645 0.983 6.271 1.00 94.56 102 LEU A CA 1
ATOM 726 C C . LEU A 1 102 ? 2.578 2.161 6.521 1.00 94.56 102 LEU A C 1
ATOM 728 O O . LEU A 1 102 ? 2.752 2.980 5.618 1.00 94.56 102 LEU A O 1
ATOM 732 N N . SER A 1 103 ? 3.196 2.235 7.695 1.00 95.00 103 SER A N 1
ATOM 733 C CA . SER A 1 103 ? 4.177 3.282 7.986 1.00 95.00 103 SER A CA 1
ATOM 734 C C . SER A 1 103 ? 5.392 2.778 8.748 1.00 95.00 103 SER A C 1
ATOM 736 O O . SER A 1 103 ? 5.331 1.769 9.457 1.00 95.00 103 SER A O 1
ATOM 738 N N . ASP A 1 104 ? 6.505 3.485 8.581 1.00 95.31 104 ASP A N 1
ATOM 739 C CA . ASP A 1 104 ? 7.740 3.266 9.332 1.00 95.31 104 ASP A CA 1
ATOM 740 C C . ASP A 1 104 ? 7.933 4.315 10.442 1.00 95.31 104 ASP A C 1
ATOM 742 O O . ASP A 1 104 ? 7.113 5.217 10.643 1.00 95.31 104 ASP A O 1
ATOM 746 N N . ALA A 1 105 ? 9.036 4.181 11.180 1.00 94.81 105 ALA A N 1
ATOM 747 C CA . ALA A 1 105 ? 9.384 5.078 12.279 1.00 94.81 105 ALA A CA 1
ATOM 748 C C . ALA A 1 105 ? 9.755 6.502 11.823 1.00 94.81 105 ALA A C 1
ATOM 750 O O . ALA A 1 105 ? 9.681 7.429 12.630 1.00 94.81 105 ALA A O 1
ATOM 751 N N . ASP A 1 106 ? 10.132 6.672 10.554 1.00 90.06 106 ASP A N 1
ATOM 752 C CA . ASP A 1 106 ? 10.507 7.959 9.962 1.00 90.06 106 ASP A CA 1
ATOM 753 C C . ASP A 1 106 ? 9.284 8.709 9.400 1.00 90.06 106 ASP A C 1
ATOM 755 O O . ASP A 1 106 ? 9.396 9.849 8.947 1.00 90.06 106 ASP A O 1
ATOM 759 N N . GLY A 1 107 ? 8.098 8.093 9.468 1.00 88.75 107 GLY A N 1
ATOM 760 C CA . GLY A 1 107 ? 6.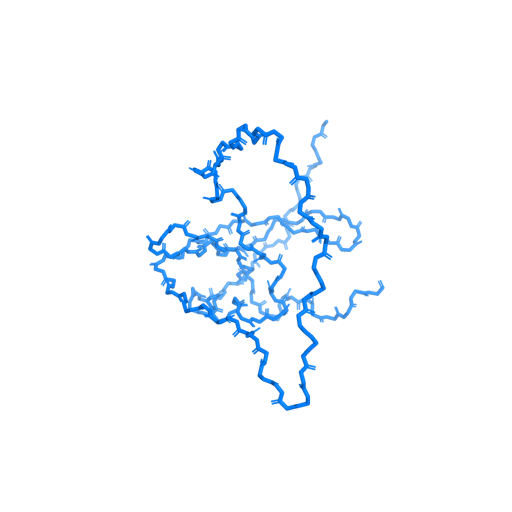836 8.671 9.018 1.00 88.75 107 GLY A CA 1
ATOM 761 C C . GLY A 1 107 ? 6.568 8.487 7.525 1.00 88.75 107 GLY A C 1
ATOM 762 O O . GLY A 1 107 ? 5.627 9.088 7.002 1.00 88.75 107 GLY A O 1
ATOM 763 N N . ASN A 1 108 ? 7.348 7.657 6.829 1.00 91.19 108 ASN A N 1
ATOM 764 C CA . ASN A 1 108 ? 7.030 7.270 5.461 1.00 91.19 108 ASN A CA 1
ATOM 765 C C . ASN A 1 108 ? 5.758 6.420 5.452 1.00 91.19 108 ASN A C 1
ATOM 767 O O . ASN A 1 108 ? 5.504 5.652 6.382 1.00 91.19 108 ASN A O 1
ATOM 771 N N . VAL A 1 109 ? 4.954 6.560 4.394 1.00 92.31 109 VAL A N 1
ATOM 772 C CA . VAL A 1 109 ? 3.656 5.889 4.292 1.00 92.31 109 VAL A CA 1
ATOM 773 C C . VAL A 1 109 ? 3.470 5.239 2.928 1.00 92.31 109 VAL A C 1
ATOM 775 O O . VAL A 1 109 ? 3.673 5.867 1.883 1.00 92.31 109 VAL A O 1
ATOM 778 N N . TRP A 1 110 ? 2.987 4.001 2.945 1.00 91.62 110 TRP A N 1
ATOM 779 C CA . TRP A 1 110 ? 2.609 3.227 1.769 1.00 91.62 110 TRP A CA 1
ATOM 780 C C . TRP A 1 110 ? 1.157 2.776 1.860 1.00 91.62 110 TRP A C 1
ATOM 782 O O . TRP A 1 110 ? 0.619 2.591 2.950 1.00 91.62 110 TRP A O 1
ATOM 792 N N . SER A 1 111 ? 0.523 2.571 0.704 1.00 91.25 111 SER A N 1
ATOM 793 C CA . SER A 1 111 ? -0.807 1.968 0.632 1.00 91.25 111 SER A CA 1
ATOM 794 C C . SER A 1 111 ? -0.771 0.689 -0.187 1.00 91.25 111 SER A C 1
ATOM 796 O O . SER A 1 111 ? -0.239 0.680 -1.295 1.00 91.25 111 SER A O 1
ATOM 798 N N . VAL A 1 112 ? -1.367 -0.375 0.346 1.00 93.38 112 VAL A N 1
ATOM 799 C CA . VAL A 1 112 ? -1.429 -1.686 -0.307 1.00 93.38 112 VAL A CA 1
ATOM 800 C C . VAL A 1 112 ? -2.856 -2.215 -0.255 1.00 93.38 112 VAL A C 1
ATOM 802 O O . VAL A 1 112 ? -3.499 -2.181 0.794 1.00 93.38 112 VAL A O 1
ATOM 805 N N . VAL A 1 113 ? -3.357 -2.726 -1.382 1.00 94.19 113 VAL A N 1
ATOM 806 C CA . VAL A 1 113 ? -4.662 -3.399 -1.450 1.00 94.19 113 VAL A CA 1
ATOM 807 C C . VAL A 1 113 ? -4.693 -4.569 -0.466 1.00 94.19 113 VAL A C 1
ATOM 809 O O . VAL A 1 113 ? -3.817 -5.429 -0.490 1.00 94.19 113 VAL A O 1
ATOM 812 N N . ALA A 1 114 ? -5.713 -4.603 0.390 1.00 96.75 114 ALA A N 1
ATOM 813 C CA . ALA A 1 114 ? -5.849 -5.613 1.436 1.00 96.75 114 ALA A CA 1
ATOM 814 C C . ALA A 1 114 ? -6.723 -6.800 1.013 1.00 96.75 114 ALA A C 1
ATOM 816 O O . ALA A 1 114 ? -6.753 -7.806 1.712 1.00 96.75 114 ALA A O 1
ATOM 817 N N . VAL A 1 115 ? -7.451 -6.685 -0.100 1.00 96.69 115 VAL A N 1
ATOM 818 C CA . VAL A 1 115 ? -8.334 -7.739 -0.617 1.00 96.69 115 VAL A CA 1
ATOM 819 C C . VAL A 1 115 ? -7.531 -9.003 -0.941 1.00 96.69 115 VAL A C 1
ATOM 821 O O . VAL A 1 115 ? -6.456 -8.921 -1.533 1.00 96.69 115 VAL A O 1
ATOM 824 N N . VAL A 1 116 ? -8.055 -10.168 -0.549 1.00 97.44 116 VAL A N 1
ATOM 825 C CA . VAL A 1 116 ? -7.455 -11.478 -0.854 1.00 97.44 116 VAL A CA 1
ATOM 826 C C . VAL A 1 116 ? -7.303 -11.720 -2.365 1.00 97.44 116 VAL A C 1
ATOM 828 O O . VAL A 1 116 ? -8.121 -11.276 -3.171 1.00 97.44 116 VAL A O 1
ATOM 831 N N . ASP A 1 117 ? -6.255 -12.453 -2.746 1.00 95.19 117 ASP A N 1
ATOM 832 C CA . ASP A 1 117 ? -5.828 -12.612 -4.145 1.00 95.19 117 ASP A CA 1
ATOM 833 C C . ASP A 1 117 ? -6.894 -13.237 -5.055 1.00 95.19 117 ASP A C 1
ATOM 835 O O . ASP A 1 117 ? -7.011 -12.839 -6.208 1.00 95.19 117 ASP A O 1
ATOM 839 N N . ASP A 1 118 ? -7.698 -14.180 -4.557 1.00 95.12 118 ASP A N 1
ATOM 840 C CA . ASP A 1 118 ? -8.733 -14.864 -5.350 1.00 95.12 118 ASP A CA 1
ATOM 841 C C . ASP A 1 118 ? -9.920 -13.960 -5.737 1.00 95.12 118 ASP A C 1
ATOM 843 O O . ASP A 1 118 ? -10.785 -14.354 -6.524 1.00 95.12 118 ASP A O 1
ATOM 847 N N . ARG A 1 119 ? -9.955 -12.732 -5.205 1.00 94.56 119 ARG A N 1
ATOM 848 C CA . ARG A 1 119 ? -10.913 -11.678 -5.560 1.00 94.56 119 ARG A CA 1
ATOM 849 C C . ARG A 1 119 ? -10.316 -10.591 -6.445 1.00 94.56 119 ARG A C 1
ATOM 851 O O . ARG A 1 119 ? -11.045 -9.669 -6.812 1.00 94.56 119 ARG A O 1
ATOM 858 N N . LEU A 1 120 ? -9.032 -10.684 -6.778 1.00 92.06 120 LEU A N 1
ATOM 859 C CA . LEU A 1 120 ? -8.336 -9.745 -7.646 1.00 92.06 120 LEU A CA 1
ATOM 860 C C . LEU A 1 120 ? -8.080 -10.379 -9.012 1.00 92.06 120 LEU A C 1
ATOM 862 O O . LEU A 1 120 ? -7.741 -11.555 -9.126 1.00 92.06 120 LEU A O 1
ATOM 866 N N . ASP A 1 121 ? -8.240 -9.574 -10.058 1.00 90.56 121 ASP A N 1
ATOM 867 C CA . ASP A 1 121 ? -7.903 -9.972 -11.419 1.00 90.56 121 ASP A CA 1
ATOM 868 C C . ASP A 1 121 ? -6.509 -9.442 -11.766 1.00 90.56 121 ASP A C 1
ATOM 870 O O . ASP A 1 121 ? -6.288 -8.233 -11.831 1.00 90.56 121 ASP A O 1
ATOM 874 N N . PHE A 1 122 ? -5.565 -10.362 -11.960 1.00 89.19 122 PHE A N 1
ATOM 875 C CA . PHE A 1 122 ? -4.186 -10.058 -12.351 1.00 89.19 122 PHE A CA 1
ATOM 876 C C . PHE A 1 122 ? -3.928 -10.299 -13.843 1.00 89.19 122 PHE A C 1
ATOM 878 O O . PHE A 1 122 ? -2.771 -10.335 -14.271 1.00 89.19 122 PHE A O 1
ATOM 885 N N . SER A 1 123 ? -4.974 -10.523 -14.640 1.00 88.56 123 SER A N 1
ATOM 886 C CA . SER A 1 123 ? -4.824 -10.618 -16.086 1.00 88.56 123 SER A CA 1
ATOM 887 C C . SER A 1 123 ? -4.388 -9.270 -16.682 1.00 88.56 123 SER A C 1
ATOM 889 O O . SER A 1 123 ? -4.665 -8.209 -16.116 1.00 88.56 123 SER A O 1
ATOM 891 N N . PRO A 1 124 ? -3.657 -9.276 -17.812 1.00 79.00 124 PRO A N 1
ATOM 892 C CA . PRO A 1 124 ? -3.272 -8.041 -18.482 1.00 79.00 124 PRO A CA 1
ATOM 893 C C . PRO A 1 124 ? -4.503 -7.202 -18.834 1.00 79.00 124 PRO A C 1
ATOM 895 O O . PRO A 1 124 ? -5.475 -7.733 -19.371 1.00 79.00 124 PRO A O 1
ATOM 898 N N . ALA A 1 125 ? -4.438 -5.891 -18.591 1.00 69.75 125 ALA A N 1
ATOM 899 C CA . ALA A 1 125 ? -5.437 -4.968 -19.117 1.00 69.75 125 ALA A CA 1
ATOM 900 C C . ALA A 1 125 ? -5.427 -5.057 -20.656 1.00 69.75 125 ALA A C 1
ATOM 902 O O . ALA A 1 125 ? -4.374 -4.877 -21.274 1.00 69.75 125 ALA A O 1
ATOM 903 N N . GLY A 1 126 ? -6.572 -5.433 -21.237 1.00 56.09 126 GLY A N 1
ATOM 904 C CA . GLY A 1 126 ? -6.767 -5.579 -22.685 1.00 56.09 126 GLY A CA 1
ATOM 905 C C . GLY A 1 126 ? -6.836 -4.262 -23.443 1.00 56.09 126 GLY A C 1
ATOM 906 O O . GLY A 1 126 ? -7.018 -3.203 -22.801 1.00 56.09 126 GLY A O 1
#

Radius of gyration: 21.21 Å; chains: 1; bounding box: 59×49×35 Å

Sequence (126 aa):
SLTPRVGIGSYDVVSPADAVERLGDPRFGGGGMIAWAARDGVQAVPEIAPAEPEAPTVPPTVGEGARFAGPVTDVTITDARLGLAVQYQPDGAAVLLPAYELSDADGNVWSVVAVVDDRLDFSPAG

pLDDT: mean 82.55, std 15.67, range [44.03, 98.25]

Secondary structure (DSSP, 8-state):
-PPPP-------B--HHHHHHHTT-TTTTTS---GGGGGG----------------PPPPPPPTTPPPP-------EEEEEEEEEEEE-TTS-EEEEEEEEEEETT--EEEEE-B-GGGS--SPP-